Protein AF-A0A934AET4-F1 (afdb_monomer_lite)

pLDDT: mean 84.17, std 13.95, range [40.16, 97.12]

Sequence (140 aa):
MYLRSKDISQIKVSSSGIEASKNLSGPISWYTSRLAKHHKIAKHLSHTWTQTTKEVLSDVDIVIFMAPIHYDLAVKQFSFNGKHEVWNIPDLEDLGIMPSLNSLEEDLRRIKFSEDTFEKIKMNVDTLTRQFSTTVSEDS

Radius of gyration: 16.58 Å; chains: 1; bounding box: 36×32×59 Å

Secondary structure (DSSP, 8-state):
-TGGGG--TT------BTTGGGGTTPPPPHHHHHHHHHTT-GGGS-SS--B--HHHHHSSS-EEESSHHHHHHHHHHH---S-EEE--PPPSGGGT--SSS--HHHHHHHHHHHHHHHHHHHHHHHHHHHHHHHGGGS--

Foldseek 3Di:
DVLVVVVPPVDDDDDADQVCVVVFQDADDPLVVVVCVVVVNNVVDDNTHHHDALCNLVVDQEEEAAAPVRVVCCCVPNVDDHHYDYLHQDDPVNVVLDPDDDDPVSVVVVNVSSVVSVVSVVVVSVVVVVVVVVVVPPPD

Structure (mmCIF, N/CA/C/O backbone):
data_AF-A0A934AET4-F1
#
_entry.id   AF-A0A934AET4-F1
#
loop_
_atom_site.group_PDB
_atom_site.id
_atom_site.type_symbol
_atom_site.label_atom_id
_atom_site.label_alt_id
_atom_site.label_comp_id
_atom_site.label_asym_id
_atom_site.label_entity_id
_atom_site.label_seq_id
_atom_site.pdbx_PDB_ins_code
_atom_site.Cartn_x
_atom_site.Cartn_y
_atom_site.Cartn_z
_atom_site.occupancy
_atom_site.B_iso_or_equiv
_atom_site.auth_seq_id
_atom_site.auth_comp_id
_atom_site.auth_asym_id
_atom_site.auth_atom_id
_atom_site.pdbx_PDB_model_num
ATOM 1 N N . MET A 1 1 ? 0.713 -9.562 0.430 1.0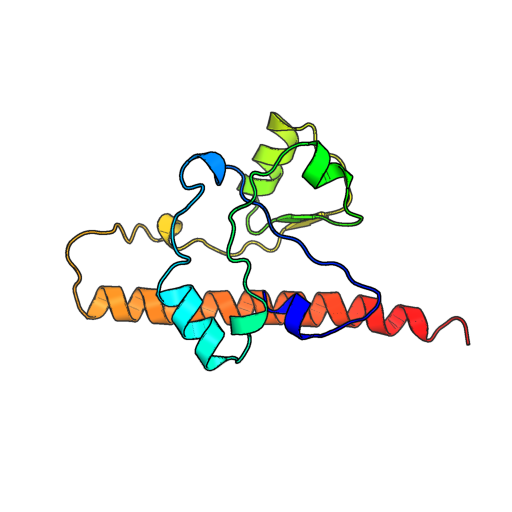0 81.19 1 MET A N 1
ATOM 2 C CA . MET A 1 1 ? 0.885 -8.357 1.264 1.00 81.19 1 MET A CA 1
ATOM 3 C C . MET A 1 1 ? 1.793 -8.701 2.434 1.00 81.19 1 MET A C 1
ATOM 5 O O . MET A 1 1 ? 1.493 -9.652 3.146 1.00 81.19 1 MET A O 1
ATOM 9 N N . TYR A 1 2 ? 2.924 -8.000 2.583 1.00 90.94 2 TYR A N 1
ATOM 10 C CA . TYR A 1 2 ? 3.977 -8.348 3.553 1.00 90.94 2 TYR A CA 1
ATOM 11 C C . TYR A 1 2 ? 3.493 -8.288 5.011 1.00 90.94 2 TYR A C 1
ATOM 13 O O . TYR A 1 2 ? 3.748 -9.223 5.761 1.00 90.94 2 TYR A O 1
ATOM 21 N N . LEU A 1 3 ? 2.694 -7.284 5.393 1.00 90.19 3 LEU A N 1
ATOM 22 C CA . LEU A 1 3 ? 2.140 -7.193 6.753 1.00 90.19 3 LEU A CA 1
ATOM 23 C C . LEU A 1 3 ? 1.316 -8.434 7.136 1.00 90.19 3 LEU A C 1
ATOM 25 O O . LEU A 1 3 ? 1.502 -8.993 8.208 1.00 90.19 3 LEU A O 1
ATOM 29 N N . ARG A 1 4 ? 0.488 -8.950 6.218 1.00 89.56 4 ARG A N 1
ATOM 30 C CA . ARG A 1 4 ? -0.279 -10.188 6.442 1.00 89.56 4 ARG A CA 1
ATOM 31 C C . ARG A 1 4 ? 0.623 -11.414 6.659 1.00 89.56 4 ARG A C 1
ATOM 33 O O . ARG A 1 4 ? 0.205 -12.360 7.308 1.00 89.56 4 ARG A O 1
ATOM 40 N N . SER A 1 5 ? 1.854 -11.406 6.140 1.00 90.12 5 SER A N 1
ATOM 41 C CA . SER A 1 5 ? 2.815 -12.497 6.364 1.00 90.12 5 SER A CA 1
ATOM 42 C C . SER A 1 5 ? 3.448 -12.497 7.759 1.00 90.12 5 SER A C 1
ATOM 44 O O . SER A 1 5 ? 4.081 -13.481 8.123 1.00 90.12 5 SER A O 1
ATOM 46 N N . LYS A 1 6 ? 3.266 -11.423 8.542 1.00 88.94 6 LYS A N 1
ATOM 47 C CA . LYS A 1 6 ? 3.721 -11.338 9.938 1.00 88.94 6 LYS A CA 1
ATOM 48 C C . LYS A 1 6 ? 2.820 -12.089 10.919 1.00 88.94 6 LYS A C 1
ATOM 50 O O . LYS A 1 6 ? 3.230 -12.269 12.055 1.00 88.94 6 LYS A O 1
ATOM 55 N N . ASP A 1 7 ? 1.631 -12.502 10.474 1.00 85.38 7 ASP A N 1
ATOM 56 C CA . ASP A 1 7 ? 0.686 -13.342 11.225 1.00 85.38 7 ASP A CA 1
ATOM 57 C C . ASP A 1 7 ? 0.376 -12.833 12.647 1.00 85.38 7 ASP A C 1
ATOM 59 O O . ASP A 1 7 ? 0.322 -13.582 13.619 1.00 85.38 7 ASP A O 1
ATOM 63 N N . ILE A 1 8 ? 0.197 -11.516 12.775 1.00 88.25 8 ILE A N 1
ATOM 64 C CA . ILE A 1 8 ? -0.147 -10.877 14.047 1.00 88.25 8 ILE A CA 1
ATOM 65 C C . ILE A 1 8 ? -1.654 -11.041 14.255 1.00 88.25 8 ILE A C 1
ATOM 67 O O . ILE A 1 8 ? -2.447 -10.400 13.568 1.00 88.25 8 ILE A O 1
ATOM 71 N N . SER A 1 9 ? -2.043 -11.899 15.199 1.00 82.94 9 SER A N 1
ATOM 72 C CA . SER A 1 9 ? -3.426 -12.371 15.396 1.00 82.94 9 SER A CA 1
ATOM 73 C C . SER A 1 9 ? -4.470 -11.265 15.587 1.00 82.94 9 SER A C 1
ATOM 75 O O . SER A 1 9 ? -5.628 -11.441 15.211 1.00 82.94 9 SER A O 1
ATOM 77 N N . GLN A 1 10 ? -4.070 -10.121 16.143 1.00 85.06 10 GLN A N 1
ATOM 78 C CA . GLN A 1 10 ? -4.957 -8.985 16.406 1.00 85.06 10 GLN A CA 1
ATOM 79 C C . GLN A 1 10 ? -5.065 -8.002 15.229 1.00 85.06 10 GLN A C 1
ATOM 81 O O . GLN A 1 10 ? -5.883 -7.089 15.273 1.00 85.06 10 GLN A O 1
ATOM 86 N N . ILE A 1 11 ? -4.273 -8.175 14.164 1.00 88.38 11 ILE A N 1
ATOM 87 C CA . ILE A 1 11 ? -4.236 -7.248 13.029 1.00 88.38 11 ILE A CA 1
ATOM 88 C C . ILE A 1 11 ? -4.919 -7.877 11.816 1.00 88.38 11 ILE A C 1
ATOM 90 O O . ILE A 1 11 ? -4.452 -8.858 11.234 1.00 88.38 11 ILE A O 1
ATOM 94 N N . LYS A 1 12 ? -6.004 -7.244 11.367 1.00 90.50 12 LYS A N 1
ATOM 95 C CA . LYS A 1 12 ? -6.617 -7.520 10.065 1.00 90.50 12 LYS A CA 1
ATOM 96 C C . LYS A 1 12 ? -6.075 -6.540 9.033 1.00 90.50 12 LYS A C 1
ATOM 98 O O . LYS A 1 12 ? -5.905 -5.361 9.311 1.00 90.50 12 LYS A O 1
ATOM 103 N N . VAL A 1 13 ? -5.800 -7.037 7.828 1.00 91.12 13 VAL A N 1
ATOM 104 C CA . VAL A 1 13 ? -5.209 -6.225 6.756 1.00 91.12 13 VAL A CA 1
ATOM 105 C C . VAL A 1 13 ? -5.978 -6.421 5.463 1.00 91.12 13 VAL A C 1
ATOM 107 O O . VAL A 1 13 ? -6.101 -7.551 4.974 1.00 91.12 13 VAL A O 1
ATOM 110 N N . SER A 1 14 ? -6.409 -5.318 4.869 1.00 91.44 14 SER A N 1
ATOM 111 C CA . SER A 1 14 ? -6.988 -5.236 3.530 1.00 91.44 14 SER A CA 1
ATOM 112 C C . SER A 1 14 ? -6.209 -4.220 2.683 1.00 91.44 14 SER A C 1
ATOM 114 O O . SER A 1 14 ? -5.360 -3.487 3.185 1.00 91.44 14 SER A O 1
ATOM 116 N N . SER A 1 15 ? -6.444 -4.225 1.374 1.00 90.50 15 SER A N 1
ATOM 117 C CA . SER A 1 15 ? -5.876 -3.249 0.440 1.00 90.50 15 SER A CA 1
ATOM 118 C C . SER A 1 15 ? -6.933 -2.881 -0.594 1.00 90.50 15 SER A C 1
ATOM 120 O O . SER A 1 15 ? -7.650 -3.767 -1.062 1.00 90.50 15 SER A O 1
ATOM 122 N N . SER A 1 16 ? -7.008 -1.608 -0.974 1.00 91.12 16 SER A N 1
ATOM 123 C CA . SER A 1 16 ? -7.888 -1.111 -2.036 1.00 91.12 16 SER A CA 1
ATOM 124 C C . SER A 1 16 ? -7.165 -0.067 -2.889 1.00 91.12 16 SER A C 1
ATOM 126 O O . SER A 1 16 ? -6.147 0.475 -2.457 1.00 91.12 16 SER A O 1
ATOM 128 N N . GLY A 1 17 ? -7.656 0.176 -4.105 1.00 88.50 17 GLY A N 1
ATOM 129 C CA . GLY A 1 17 ? -7.118 1.188 -5.016 1.00 88.50 17 GLY A CA 1
ATOM 130 C C . GLY A 1 17 ? -8.183 2.189 -5.459 1.00 88.50 17 GLY A C 1
ATOM 131 O O . GLY A 1 17 ? -9.314 1.800 -5.760 1.00 88.50 17 GLY A O 1
ATOM 132 N N . ILE A 1 18 ? -7.799 3.467 -5.550 1.00 83.19 18 ILE A N 1
ATOM 133 C CA . ILE A 1 18 ? -8.681 4.580 -5.950 1.00 83.19 18 ILE A CA 1
ATOM 134 C C . ILE A 1 18 ? -9.177 4.417 -7.394 1.00 83.19 18 ILE A C 1
ATOM 136 O O . ILE A 1 18 ? -10.295 4.816 -7.703 1.00 83.19 18 ILE A O 1
ATOM 140 N N . GLU A 1 19 ? -8.402 3.762 -8.259 1.00 79.00 19 GLU A N 1
ATOM 141 C CA . GLU A 1 19 ? -8.788 3.477 -9.647 1.00 79.00 19 GLU A CA 1
ATOM 142 C C . GLU A 1 19 ? -8.936 1.978 -9.947 1.00 79.00 19 GLU A C 1
ATOM 144 O O . GLU A 1 19 ? -8.911 1.559 -11.104 1.00 79.00 19 GLU A O 1
ATOM 149 N N . ALA A 1 20 ? -9.102 1.137 -8.922 1.00 75.44 20 ALA A N 1
ATOM 150 C CA . ALA A 1 20 ? -9.142 -0.312 -9.117 1.00 75.44 20 ALA A CA 1
ATOM 151 C C . ALA A 1 20 ? -10.312 -0.772 -10.010 1.00 75.44 20 ALA A C 1
ATOM 153 O O . ALA A 1 20 ? -10.206 -1.787 -10.696 1.00 75.44 20 ALA A O 1
ATOM 154 N N . SER A 1 21 ? -11.399 0.005 -10.054 1.00 66.94 21 SER A N 1
ATOM 155 C CA . SER A 1 21 ? -12.551 -0.194 -10.941 1.00 66.94 21 SER A CA 1
ATOM 156 C C . SER A 1 21 ? -12.202 -0.155 -12.436 1.00 66.94 21 SER A C 1
ATOM 158 O O . SER A 1 21 ? -12.894 -0.785 -13.234 1.00 66.94 21 SER A O 1
ATOM 160 N N . LYS A 1 22 ? -11.108 0.515 -12.829 1.00 60.59 22 LYS A N 1
ATOM 161 C CA . LYS A 1 22 ? -10.646 0.574 -14.227 1.00 60.59 22 LYS A CA 1
ATOM 162 C C . LYS A 1 22 ? -9.916 -0.698 -14.678 1.00 60.59 22 LYS A C 1
ATOM 164 O O . LYS A 1 22 ? -9.752 -0.897 -15.874 1.00 60.59 22 LYS A O 1
ATOM 169 N N . ASN A 1 23 ? -9.505 -1.561 -13.741 1.00 57.09 23 ASN A N 1
ATOM 170 C CA . ASN A 1 23 ? -8.735 -2.787 -13.986 1.00 57.09 23 ASN A CA 1
ATOM 171 C C . ASN A 1 23 ? -9.183 -3.936 -13.058 1.00 57.09 23 ASN A C 1
ATOM 173 O O . ASN A 1 23 ? -8.353 -4.665 -12.516 1.00 57.09 23 ASN A O 1
ATOM 177 N N . LEU A 1 24 ? -10.500 -4.126 -12.887 1.00 52.41 24 LEU A N 1
ATOM 178 C CA . LEU A 1 24 ? -11.118 -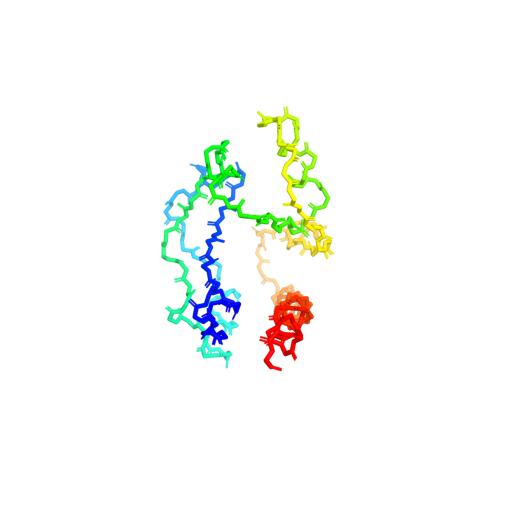5.048 -11.907 1.00 52.41 24 LEU A CA 1
ATOM 179 C C . LEU A 1 24 ? -10.675 -6.522 -11.991 1.00 52.41 24 LEU A C 1
ATOM 181 O O . LEU A 1 24 ? -11.049 -7.327 -11.139 1.00 52.41 24 LEU A O 1
ATOM 185 N N . SER A 1 25 ? -9.906 -6.906 -13.008 1.00 54.03 25 SER A N 1
ATOM 186 C CA . SER A 1 25 ? -9.502 -8.293 -13.265 1.00 54.03 25 SER A CA 1
ATOM 187 C C . SER A 1 25 ? -8.066 -8.434 -13.781 1.00 54.03 25 SER A C 1
ATOM 189 O O . SER A 1 25 ? -7.697 -9.500 -14.271 1.00 54.03 25 SER A O 1
ATOM 191 N N . GLY A 1 26 ? -7.253 -7.374 -13.713 1.00 59.81 26 GLY A N 1
ATOM 192 C CA . GLY A 1 26 ? -5.868 -7.433 -14.178 1.00 59.81 26 GLY A CA 1
ATOM 193 C C . GLY A 1 26 ? -5.009 -8.330 -13.276 1.00 59.81 26 GLY A C 1
ATOM 194 O O . GLY A 1 26 ? -5.133 -8.253 -12.048 1.00 59.81 26 GLY A O 1
ATOM 195 N N . PRO A 1 27 ? -4.116 -9.174 -13.827 1.00 68.25 27 PRO A N 1
ATOM 196 C CA . PRO A 1 27 ? -3.134 -9.859 -13.001 1.00 68.25 27 PRO A CA 1
ATOM 197 C C . PRO A 1 27 ? -2.269 -8.820 -12.279 1.00 68.25 27 PRO A C 1
ATOM 199 O O . PRO A 1 27 ? -1.972 -7.751 -12.814 1.00 68.25 27 PRO A O 1
ATOM 202 N N . ILE A 1 28 ? -1.842 -9.138 -11.057 1.00 76.94 28 ILE A N 1
ATOM 203 C CA . ILE A 1 28 ? -0.792 -8.360 -10.391 1.00 76.94 28 ILE A CA 1
ATOM 204 C C . ILE A 1 28 ? 0.433 -8.254 -11.310 1.00 76.94 28 ILE A C 1
ATOM 206 O O . ILE A 1 28 ? 0.718 -9.171 -12.087 1.00 76.94 28 ILE A O 1
ATOM 210 N N . SER A 1 29 ? 1.184 -7.157 -11.207 1.00 81.31 29 SER A N 1
ATOM 211 C CA . SER A 1 29 ? 2.358 -6.965 -12.061 1.00 81.31 29 SER A CA 1
ATOM 212 C C . SER A 1 29 ? 3.353 -8.132 -11.931 1.00 81.31 29 SER A C 1
ATOM 214 O O . SER A 1 29 ? 3.490 -8.757 -10.866 1.00 81.31 29 SER A O 1
ATOM 216 N N . TRP A 1 30 ? 4.090 -8.419 -13.008 1.00 84.56 30 TRP A N 1
ATOM 217 C CA . TRP A 1 30 ? 5.141 -9.441 -12.982 1.00 84.56 30 TRP A CA 1
ATOM 218 C C . TRP A 1 30 ? 6.192 -9.140 -11.904 1.00 84.56 30 TRP A C 1
ATOM 220 O O . TRP A 1 30 ? 6.607 -10.045 -11.179 1.00 84.56 30 TRP A O 1
ATOM 230 N N . TYR A 1 31 ? 6.564 -7.867 -11.729 1.00 86.56 31 TYR A N 1
ATOM 231 C CA . TYR A 1 31 ? 7.531 -7.447 -10.713 1.00 86.56 31 TYR A CA 1
ATOM 232 C C . TYR A 1 31 ? 7.024 -7.749 -9.292 1.00 86.56 31 TYR A C 1
ATOM 234 O O . TYR A 1 31 ? 7.760 -8.320 -8.485 1.00 86.56 31 TYR A O 1
ATOM 242 N N . THR A 1 32 ? 5.743 -7.483 -9.007 1.00 87.38 32 THR A N 1
ATOM 243 C CA . THR A 1 32 ? 5.103 -7.853 -7.733 1.00 87.38 32 THR A CA 1
ATOM 244 C C . THR A 1 32 ? 5.100 -9.369 -7.527 1.00 87.38 32 THR A C 1
ATOM 246 O O . THR A 1 32 ? 5.424 -9.844 -6.438 1.00 87.38 32 THR A O 1
ATOM 249 N N . SER A 1 33 ? 4.783 -10.144 -8.569 1.00 88.19 33 SER A N 1
ATOM 250 C CA . SER A 1 33 ? 4.789 -11.614 -8.515 1.00 88.19 33 SER A CA 1
ATOM 251 C C . SER A 1 33 ? 6.185 -12.177 -8.227 1.00 88.19 33 SER A C 1
ATOM 253 O O . SER A 1 33 ? 6.334 -13.062 -7.378 1.00 88.19 33 SER A O 1
ATOM 255 N N . ARG A 1 34 ? 7.218 -11.638 -8.894 1.00 91.81 34 ARG A N 1
ATOM 256 C CA . ARG A 1 34 ? 8.632 -11.999 -8.697 1.00 91.81 34 ARG A CA 1
ATOM 257 C C . ARG A 1 34 ? 9.038 -11.817 -7.238 1.00 91.81 34 ARG A C 1
ATOM 259 O O . ARG A 1 34 ? 9.516 -12.763 -6.612 1.00 91.81 34 ARG A O 1
ATOM 266 N N . LEU A 1 35 ? 8.789 -10.627 -6.691 1.00 91.69 35 LEU A N 1
ATOM 267 C CA . LEU A 1 35 ? 9.109 -10.288 -5.304 1.00 91.69 35 LEU A CA 1
ATOM 268 C C . LEU A 1 35 ? 8.340 -11.170 -4.321 1.00 91.69 35 LEU A C 1
ATOM 270 O O . LEU A 1 35 ? 8.918 -11.721 -3.386 1.00 91.69 35 LEU A O 1
ATOM 274 N N . ALA A 1 36 ? 7.046 -11.385 -4.556 1.00 91.12 36 ALA A N 1
ATOM 275 C CA . ALA A 1 36 ? 6.237 -12.199 -3.664 1.00 91.12 36 ALA A CA 1
ATOM 276 C C . ALA A 1 36 ? 6.704 -13.659 -3.598 1.00 91.12 36 ALA A C 1
ATOM 278 O O . ALA A 1 36 ? 6.665 -14.268 -2.526 1.00 91.12 36 ALA A O 1
ATOM 279 N N . LYS A 1 37 ? 7.177 -14.214 -4.721 1.00 91.94 37 LYS A N 1
ATOM 280 C CA . LYS A 1 37 ? 7.804 -15.539 -4.757 1.00 91.94 37 LYS A CA 1
ATOM 281 C C . LYS A 1 37 ? 9.149 -15.536 -4.028 1.00 91.94 37 LYS A C 1
ATOM 283 O O . LYS A 1 37 ? 9.367 -16.408 -3.190 1.00 91.94 37 LYS A O 1
ATOM 288 N N . HIS A 1 38 ? 10.011 -14.555 -4.304 1.00 93.00 38 HIS A N 1
ATOM 289 C CA . HIS A 1 38 ? 11.337 -14.438 -3.689 1.00 93.00 38 HIS A CA 1
ATOM 290 C C . HIS A 1 38 ? 11.258 -14.347 -2.156 1.00 93.00 38 HIS A C 1
ATOM 292 O O . HIS A 1 38 ? 11.942 -15.085 -1.450 1.00 93.00 38 HIS A O 1
ATOM 298 N N . HIS A 1 39 ? 10.337 -13.533 -1.636 1.00 91.81 39 HIS A N 1
ATOM 299 C CA . HIS A 1 39 ? 10.138 -13.341 -0.198 1.00 91.81 39 HIS A CA 1
ATOM 300 C C . HIS A 1 39 ? 9.143 -14.329 0.435 1.00 91.81 39 HIS A C 1
ATOM 302 O O . HIS A 1 39 ? 8.770 -14.160 1.592 1.00 91.81 39 HIS A O 1
ATOM 308 N N . LYS A 1 40 ? 8.700 -15.366 -0.294 1.00 92.75 40 LYS A N 1
ATOM 309 C CA . LYS A 1 40 ? 7.757 -16.401 0.186 1.00 92.75 40 LYS A CA 1
ATOM 310 C C . LYS A 1 40 ? 6.415 -15.852 0.710 1.00 92.75 40 LYS A C 1
ATOM 312 O O . LYS A 1 40 ? 5.755 -16.491 1.526 1.00 92.75 40 LYS A O 1
ATOM 317 N N . ILE A 1 41 ? 5.968 -14.702 0.201 1.00 92.75 41 ILE A N 1
ATOM 318 C CA . ILE A 1 41 ? 4.705 -14.049 0.594 1.00 92.75 41 ILE A CA 1
ATOM 319 C C . ILE A 1 41 ? 3.578 -14.201 -0.437 1.00 92.75 41 ILE A C 1
ATOM 321 O O . ILE A 1 41 ? 2.517 -13.596 -0.274 1.00 92.75 41 ILE A O 1
ATOM 325 N N . ALA A 1 42 ? 3.780 -15.006 -1.484 1.00 89.75 42 ALA A N 1
ATOM 326 C CA . ALA A 1 42 ? 2.812 -15.201 -2.566 1.00 89.75 42 ALA A CA 1
ATOM 327 C C . ALA A 1 42 ? 1.412 -15.604 -2.067 1.00 89.75 42 ALA A C 1
ATOM 329 O O . ALA A 1 42 ? 0.421 -15.021 -2.495 1.00 89.75 42 ALA A O 1
ATOM 330 N N . LYS A 1 43 ? 1.329 -16.502 -1.073 1.00 89.50 43 LYS A N 1
ATOM 331 C CA . LYS A 1 43 ? 0.057 -16.940 -0.463 1.00 89.50 43 LYS A CA 1
ATOM 332 C C . LYS A 1 43 ? -0.739 -15.818 0.225 1.00 89.50 43 LYS A C 1
ATOM 334 O O . LYS A 1 43 ? -1.913 -15.989 0.520 1.00 89.50 43 LYS A O 1
ATOM 339 N N . HIS A 1 44 ? -0.098 -14.683 0.510 1.00 87.81 44 HIS A N 1
ATOM 340 C CA . HIS A 1 44 ? -0.708 -13.534 1.180 1.00 87.81 44 HIS A CA 1
ATOM 341 C C . HIS A 1 44 ? -1.094 -12.412 0.210 1.00 87.81 44 HIS A C 1
ATOM 343 O O . HIS A 1 44 ? -1.429 -11.310 0.656 1.00 87.81 44 HIS A O 1
ATOM 349 N N . LEU A 1 45 ? -0.950 -12.612 -1.100 1.00 84.19 45 LEU A N 1
ATOM 350 C CA . LEU A 1 45 ? -1.415 -11.657 -2.101 1.00 84.19 45 LEU A CA 1
ATOM 351 C C . LEU A 1 45 ? -2.935 -11.750 -2.264 1.00 84.19 45 LEU A C 1
ATOM 353 O O . LEU A 1 45 ? -3.521 -12.818 -2.102 1.00 84.19 45 LEU A O 1
ATOM 357 N N . SER A 1 46 ? -3.568 -10.612 -2.553 1.00 79.88 46 SER A N 1
ATOM 358 C CA . SER A 1 46 ? -4.967 -10.608 -2.977 1.00 79.88 46 SER A CA 1
ATOM 359 C C . SER A 1 46 ? -5.033 -11.018 -4.443 1.00 79.88 46 SER A C 1
ATOM 361 O O . SER A 1 46 ? -4.240 -10.532 -5.247 1.00 79.88 46 SER A O 1
ATOM 363 N N . HIS A 1 47 ? -5.975 -11.893 -4.781 1.00 70.44 47 HIS A N 1
ATOM 364 C CA . HIS A 1 47 ? -6.252 -12.276 -6.170 1.00 70.44 47 HIS A CA 1
ATOM 365 C C . HIS A 1 47 ? -7.274 -11.346 -6.831 1.00 70.44 47 HIS A C 1
ATOM 367 O O . HIS A 1 47 ? -7.436 -11.373 -8.045 1.00 70.44 47 HIS A O 1
ATOM 373 N N . THR A 1 48 ? -7.959 -10.528 -6.034 1.00 75.00 48 THR A N 1
ATOM 374 C CA . THR A 1 48 ? -8.990 -9.601 -6.489 1.00 75.00 48 THR A CA 1
ATOM 375 C C . THR A 1 48 ? -8.591 -8.175 -6.160 1.00 75.00 48 THR A C 1
ATOM 377 O O . THR A 1 48 ? -8.004 -7.897 -5.107 1.00 75.00 48 THR A O 1
ATOM 380 N N . TRP A 1 49 ? -8.930 -7.276 -7.073 1.00 81.44 49 TRP A N 1
ATOM 381 C CA . TRP A 1 49 ? -8.779 -5.844 -6.889 1.00 81.44 49 TRP A CA 1
ATOM 382 C C . TRP A 1 49 ? -10.016 -5.311 -6.166 1.00 81.44 49 TRP A C 1
ATOM 384 O O . TRP A 1 49 ? -11.141 -5.659 -6.518 1.00 81.44 49 TRP A O 1
ATOM 394 N N . THR A 1 50 ? -9.807 -4.466 -5.160 1.00 87.38 50 THR A N 1
ATOM 395 C CA . THR A 1 50 ? -10.890 -3.828 -4.403 1.00 87.38 50 THR A CA 1
ATOM 396 C C . THR A 1 50 ? -10.862 -2.335 -4.684 1.00 87.38 50 THR A C 1
ATOM 398 O O . THR A 1 50 ? -9.841 -1.684 -4.465 1.00 87.38 50 THR A O 1
ATOM 401 N N . GLN A 1 51 ? -11.975 -1.787 -5.166 1.00 91.75 51 GLN A N 1
ATOM 402 C CA . GLN A 1 51 ? -12.147 -0.346 -5.337 1.00 91.75 51 GLN A CA 1
ATOM 403 C C . GLN A 1 51 ? -12.242 0.335 -3.974 1.00 91.75 51 GLN A C 1
ATOM 405 O O . GLN A 1 51 ? -12.987 -0.110 -3.104 1.00 91.75 51 GLN A O 1
ATOM 410 N N . THR A 1 52 ? -11.491 1.419 -3.789 1.00 92.94 52 THR A N 1
ATOM 411 C CA . THR A 1 52 ? -11.646 2.271 -2.610 1.00 92.94 52 THR A CA 1
ATOM 412 C C . THR A 1 52 ? -13.011 2.952 -2.664 1.00 92.94 52 THR A C 1
ATOM 414 O O . THR A 1 52 ? -13.338 3.612 -3.654 1.00 92.94 52 THR A O 1
ATOM 417 N N . THR A 1 53 ? -13.792 2.792 -1.598 1.00 93.31 53 THR A N 1
ATOM 418 C CA . THR A 1 53 ? -15.051 3.505 -1.357 1.00 93.31 53 THR A CA 1
ATOM 419 C C . THR A 1 53 ? -15.016 4.146 0.026 1.00 93.31 53 THR A C 1
ATOM 421 O O . THR A 1 53 ? -14.123 3.861 0.830 1.00 93.31 53 THR A O 1
ATOM 424 N N . LYS A 1 54 ? -15.997 5.000 0.329 1.00 94.00 54 LYS A N 1
ATOM 425 C CA 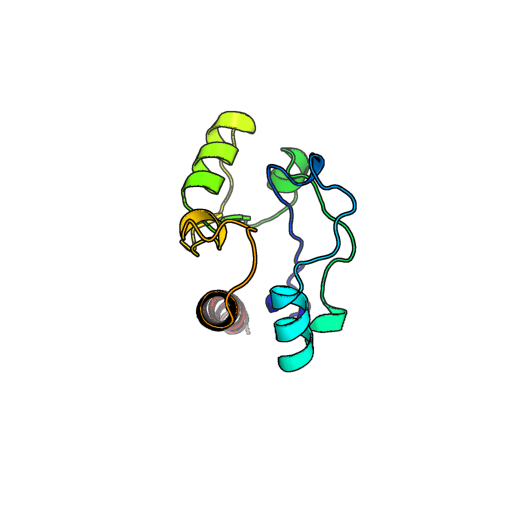. LYS A 1 54 ? -16.115 5.613 1.655 1.00 94.00 54 LYS A CA 1
ATOM 426 C C . LYS A 1 54 ? -16.280 4.554 2.749 1.00 94.00 54 LYS A C 1
ATOM 428 O O . LYS A 1 54 ? -15.660 4.670 3.799 1.00 94.00 54 LYS A O 1
ATOM 433 N N . GLU A 1 55 ? -17.053 3.511 2.469 1.00 94.19 55 GLU A N 1
ATOM 434 C CA . GLU A 1 55 ? -17.333 2.403 3.383 1.00 94.19 55 GLU A CA 1
ATOM 435 C C . GLU A 1 55 ? -16.047 1.645 3.725 1.00 94.19 55 GLU A C 1
ATOM 437 O O . GLU A 1 55 ? -15.765 1.423 4.898 1.00 94.19 55 GLU A O 1
ATOM 442 N N . VAL A 1 56 ? -15.219 1.341 2.715 1.00 93.31 56 VAL A N 1
ATOM 443 C CA . VAL A 1 56 ? -13.909 0.693 2.910 1.00 93.31 56 VAL A CA 1
ATOM 444 C C . VAL A 1 56 ? -12.997 1.531 3.807 1.00 93.31 56 VAL A C 1
ATOM 446 O O . VAL A 1 56 ? -12.286 0.981 4.642 1.00 93.31 56 VAL A O 1
ATOM 449 N N . LEU A 1 57 ? -13.005 2.856 3.635 1.00 94.88 57 LEU A N 1
ATOM 450 C CA . LEU A 1 57 ? -12.188 3.762 4.444 1.00 94.88 57 LEU A CA 1
ATOM 451 C C . LEU A 1 57 ? -12.701 3.900 5.883 1.00 94.88 57 LEU A C 1
ATOM 453 O O . LEU A 1 57 ? -11.900 4.150 6.778 1.00 94.88 57 LEU A O 1
ATOM 457 N N . SER A 1 58 ? -14.009 3.762 6.109 1.00 93.69 58 SER A N 1
ATOM 458 C CA . SER A 1 58 ? -14.612 3.855 7.445 1.00 93.69 58 SER A CA 1
ATOM 459 C C . SER A 1 58 ? -14.592 2.550 8.245 1.00 93.69 58 SER A C 1
ATOM 461 O O . SER A 1 58 ? -14.788 2.596 9.453 1.00 93.69 58 SER A O 1
ATOM 463 N N . ASP A 1 59 ? -14.370 1.403 7.597 1.00 94.62 59 ASP A N 1
ATOM 464 C CA . ASP A 1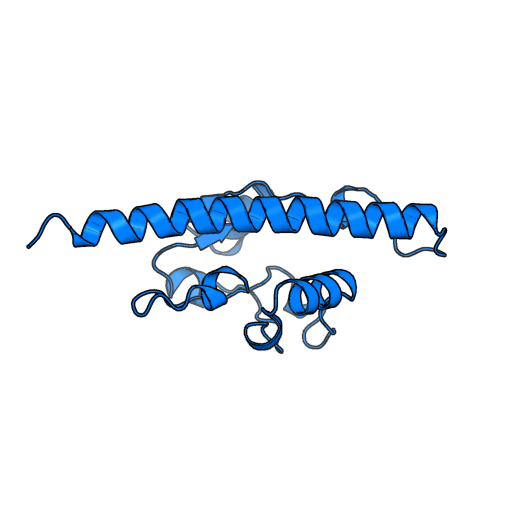 59 ? -14.399 0.065 8.219 1.00 94.62 59 ASP A CA 1
ATOM 465 C C . ASP A 1 59 ? -13.061 -0.341 8.874 1.00 94.62 59 ASP A C 1
ATOM 467 O O . ASP A 1 59 ? -12.872 -1.483 9.289 1.00 94.62 59 ASP A O 1
ATOM 471 N N . VAL A 1 60 ? -12.090 0.575 8.937 1.00 95.38 60 VAL A N 1
ATOM 472 C CA . VAL A 1 60 ? -10.735 0.297 9.431 1.00 95.38 60 VAL A CA 1
ATOM 473 C C . VAL A 1 60 ? -10.294 1.306 10.487 1.00 95.38 60 VAL A C 1
ATOM 475 O O . VAL A 1 60 ? -10.638 2.484 10.424 1.00 95.38 60 VAL A O 1
ATOM 478 N N . ASP A 1 61 ? -9.463 0.856 11.430 1.00 94.81 61 ASP A N 1
ATOM 479 C CA . ASP A 1 61 ? -8.936 1.706 12.509 1.00 94.81 61 ASP A CA 1
ATOM 480 C C . ASP A 1 61 ? -7.839 2.674 12.039 1.00 94.81 61 ASP A C 1
ATOM 482 O O . ASP A 1 61 ? -7.595 3.712 12.657 1.00 94.81 61 ASP A O 1
ATOM 486 N N . ILE A 1 62 ? -7.129 2.315 10.965 1.00 94.94 62 ILE A N 1
ATOM 487 C CA . ILE A 1 62 ? -6.054 3.112 10.376 1.00 94.94 62 ILE A CA 1
ATOM 488 C C . ILE A 1 62 ? -5.970 2.872 8.868 1.00 94.94 62 ILE A C 1
ATOM 490 O O . ILE A 1 62 ? -6.008 1.733 8.401 1.00 94.94 62 ILE A O 1
ATOM 494 N N . VAL A 1 63 ? -5.809 3.952 8.102 1.00 96.75 63 VAL A N 1
ATOM 495 C CA . VAL A 1 63 ? -5.568 3.898 6.653 1.00 96.75 63 VAL A CA 1
ATOM 496 C C . VAL A 1 63 ? -4.111 4.238 6.351 1.00 96.75 63 VAL A C 1
ATOM 498 O O . VAL A 1 63 ? -3.595 5.257 6.797 1.00 96.75 63 VAL A O 1
ATOM 501 N N . ILE A 1 64 ? -3.439 3.408 5.556 1.00 96.75 64 ILE A N 1
ATOM 502 C CA . ILE A 1 64 ? -2.072 3.677 5.096 1.00 96.75 64 ILE A CA 1
ATOM 503 C C . ILE A 1 64 ? -2.112 4.117 3.633 1.00 96.75 64 ILE A C 1
ATOM 505 O O . ILE A 1 64 ? -2.426 3.321 2.746 1.00 96.75 64 ILE A O 1
ATOM 509 N N . PHE A 1 65 ? -1.762 5.373 3.370 1.00 96.25 65 PHE A N 1
ATOM 510 C CA . PHE A 1 65 ? -1.654 5.917 2.021 1.00 96.25 65 PHE A CA 1
ATOM 511 C C . PHE A 1 65 ? -0.227 5.767 1.498 1.00 96.25 65 PHE A C 1
ATOM 513 O O . PHE A 1 65 ? 0.739 6.206 2.126 1.00 96.25 65 PHE A O 1
ATOM 520 N N . MET A 1 66 ? -0.088 5.176 0.309 1.00 94.75 66 MET A N 1
ATOM 521 C CA . MET A 1 66 ? 1.233 4.985 -0.296 1.00 94.75 66 MET A CA 1
ATOM 522 C C . MET A 1 66 ? 1.879 6.316 -0.685 1.00 94.75 66 MET A C 1
ATOM 524 O O . MET A 1 66 ? 3.073 6.462 -0.487 1.00 94.75 66 MET A O 1
ATOM 528 N N . ALA A 1 67 ? 1.116 7.313 -1.134 1.00 93.31 67 ALA A N 1
ATOM 529 C CA . ALA A 1 67 ? 1.630 8.615 -1.558 1.00 93.31 67 ALA A CA 1
ATOM 530 C C . ALA A 1 67 ? 0.702 9.752 -1.087 1.00 93.31 67 ALA A C 1
ATOM 532 O O . ALA A 1 67 ? -0.490 9.495 -0.886 1.00 93.31 67 ALA A O 1
ATOM 533 N N . PRO A 1 68 ? 1.204 10.996 -0.937 1.00 94.44 68 PRO A N 1
ATOM 534 C CA . PRO A 1 68 ? 0.392 12.140 -0.502 1.00 94.44 68 PRO A CA 1
ATOM 535 C C . PRO A 1 68 ? -0.842 12.374 -1.377 1.00 94.44 68 PRO A C 1
ATOM 537 O O . PRO A 1 68 ? -1.938 12.571 -0.860 1.00 94.44 68 PRO A O 1
ATOM 540 N N . ILE A 1 69 ? -0.695 12.216 -2.696 1.00 92.62 69 ILE A N 1
ATOM 541 C CA . ILE A 1 69 ? -1.796 12.381 -3.650 1.00 92.62 69 ILE A CA 1
ATOM 542 C C . ILE A 1 69 ? -2.976 11.438 -3.365 1.00 92.62 69 ILE A C 1
ATOM 544 O O . ILE A 1 69 ? -4.129 11.809 -3.566 1.00 92.62 69 ILE A O 1
ATOM 548 N N . HIS A 1 70 ? -2.723 10.232 -2.844 1.00 93.62 70 HIS A N 1
ATOM 549 C CA . HIS A 1 70 ? -3.787 9.286 -2.497 1.00 93.62 70 HIS A CA 1
ATOM 550 C C . HIS A 1 70 ? -4.598 9.753 -1.284 1.00 93.62 70 HIS A C 1
ATOM 552 O O . HIS A 1 70 ? -5.815 9.566 -1.256 1.00 93.62 70 HIS A O 1
ATOM 558 N N . TYR A 1 71 ? -3.941 10.382 -0.307 1.00 95.56 71 TYR A N 1
ATOM 559 C CA . TYR A 1 71 ? -4.620 10.995 0.831 1.00 95.56 71 TYR A CA 1
ATOM 560 C C . TYR A 1 71 ? -5.464 12.191 0.380 1.00 95.56 71 TYR A C 1
ATOM 562 O O . TYR A 1 71 ? -6.655 12.247 0.685 1.00 95.56 71 TYR A O 1
ATOM 570 N N . ASP A 1 72 ? -4.889 13.088 -0.425 1.00 95.00 72 ASP A N 1
ATOM 571 C CA . ASP A 1 72 ? -5.592 14.270 -0.936 1.00 95.00 72 ASP A CA 1
ATOM 572 C C . ASP A 1 72 ? -6.852 13.885 -1.724 1.00 95.00 72 ASP A C 1
ATOM 574 O O . ASP A 1 72 ? -7.922 14.477 -1.551 1.00 95.00 72 ASP A O 1
ATOM 578 N N . LEU A 1 73 ? -6.755 12.845 -2.560 1.00 93.69 73 LEU A N 1
ATOM 579 C CA . LEU A 1 73 ? -7.898 12.288 -3.280 1.00 93.69 73 LEU A CA 1
ATOM 580 C C . LEU A 1 73 ? -8.950 11.713 -2.327 1.00 93.69 73 LEU A C 1
ATOM 582 O O . LEU A 1 73 ? -10.137 11.970 -2.527 1.00 93.69 73 LEU A O 1
ATOM 586 N N . ALA A 1 74 ? -8.547 10.988 -1.282 1.00 94.69 74 ALA A N 1
ATOM 587 C CA . ALA A 1 74 ? -9.484 10.423 -0.314 1.00 94.69 74 ALA A CA 1
ATOM 588 C C . ALA A 1 74 ? -10.235 11.504 0.482 1.00 94.69 74 ALA A C 1
ATOM 590 O O . ALA A 1 74 ? -11.450 11.402 0.674 1.00 94.69 74 ALA A O 1
ATOM 591 N N . VAL A 1 75 ? -9.546 12.574 0.888 1.00 95.81 75 VAL A N 1
ATOM 592 C CA . VAL A 1 75 ? -10.165 13.739 1.539 1.00 95.81 75 VAL A CA 1
ATOM 593 C C . VAL A 1 75 ? -11.141 14.423 0.584 1.00 95.81 75 VAL A C 1
ATOM 595 O O . VAL A 1 75 ? -12.292 14.669 0.941 1.00 95.81 75 VAL A O 1
ATOM 598 N N . LYS A 1 76 ? -10.715 14.691 -0.655 1.00 95.31 76 LYS A N 1
ATOM 599 C CA . LYS A 1 76 ? -11.521 15.426 -1.636 1.00 95.31 76 LYS A CA 1
ATOM 600 C C . LYS A 1 76 ? -12.750 14.649 -2.110 1.00 95.31 76 LYS A C 1
ATOM 602 O O . LYS A 1 76 ? -13.810 15.245 -2.270 1.00 95.31 76 LYS A O 1
ATOM 607 N N . GLN A 1 77 ? -12.609 13.352 -2.380 1.00 93.88 77 GLN A N 1
ATOM 608 C CA . GLN A 1 77 ? -13.663 12.541 -3.000 1.00 93.88 77 GLN A CA 1
ATOM 609 C C . GLN A 1 77 ? -14.566 11.846 -1.980 1.00 93.88 77 GLN A C 1
ATOM 611 O O . GLN A 1 77 ? -15.763 11.716 -2.221 1.00 93.88 77 GLN A O 1
ATOM 616 N N . PHE A 1 78 ? -14.015 11.408 -0.845 1.00 94.50 78 PHE A N 1
ATOM 617 C CA . PHE A 1 78 ? -14.749 10.614 0.147 1.00 94.50 78 PHE A CA 1
ATOM 618 C C . PHE A 1 78 ? -14.950 11.340 1.480 1.00 94.50 78 PHE A C 1
ATOM 620 O O . PHE A 1 78 ? -15.556 10.774 2.393 1.00 94.50 78 PHE A O 1
ATOM 627 N N . SER A 1 79 ? -14.469 12.586 1.597 1.00 95.38 79 SER A N 1
ATOM 628 C CA . SER A 1 79 ? -14.488 13.362 2.846 1.00 95.38 79 SER A CA 1
ATOM 629 C C . SER A 1 79 ? -13.820 12.610 4.001 1.00 95.38 79 SER A C 1
ATOM 631 O O . SER A 1 79 ? -14.303 12.638 5.132 1.00 95.38 79 SER A O 1
ATOM 633 N N . PHE A 1 80 ? -12.737 11.888 3.700 1.00 96.19 80 PHE A N 1
ATOM 634 C CA . PHE A 1 80 ? -12.010 11.098 4.687 1.00 96.19 80 PHE A CA 1
ATOM 635 C C . PHE A 1 80 ? -11.410 11.983 5.790 1.00 96.19 80 PHE A C 1
ATOM 637 O O . PHE A 1 80 ? -10.782 13.000 5.504 1.00 96.19 80 PHE A O 1
ATOM 644 N N . ASN A 1 81 ? -11.585 11.574 7.048 1.00 95.75 81 ASN A N 1
ATOM 645 C CA . ASN A 1 81 ? -11.055 12.256 8.235 1.00 95.75 81 ASN A CA 1
ATOM 646 C C . ASN A 1 81 ? -10.564 11.278 9.325 1.00 95.75 81 ASN A C 1
ATOM 648 O O . ASN A 1 81 ? -10.399 11.669 10.479 1.00 95.75 81 ASN A O 1
ATOM 652 N N . GLY A 1 82 ? -10.355 10.007 8.967 1.00 95.88 82 GLY A N 1
ATOM 653 C CA . GLY A 1 82 ? -9.920 8.962 9.892 1.00 95.88 82 GLY A CA 1
ATOM 654 C C . GLY A 1 82 ? -8.421 9.002 10.205 1.00 95.88 82 GLY A C 1
ATOM 655 O O . GLY A 1 82 ? -7.639 9.744 9.597 1.00 95.88 82 GLY A O 1
ATOM 656 N N . LYS A 1 83 ? -8.002 8.152 11.151 1.00 96.81 83 LYS A N 1
ATOM 657 C CA . LYS A 1 83 ? -6.585 7.959 11.486 1.00 96.81 83 LYS A CA 1
ATOM 658 C C . LYS A 1 83 ? -5.840 7.389 10.279 1.00 96.81 83 LYS A C 1
ATOM 660 O O . LYS A 1 83 ? -6.310 6.448 9.638 1.00 96.81 83 LYS A O 1
ATOM 665 N N . HIS A 1 84 ? -4.674 7.948 9.973 1.00 97.12 84 HIS A N 1
ATOM 666 C CA . HIS A 1 84 ? -3.911 7.535 8.804 1.00 97.12 84 HIS A CA 1
ATOM 667 C C . HIS A 1 84 ? -2.406 7.772 8.938 1.00 97.12 84 HIS A C 1
ATOM 669 O O . HIS A 1 84 ? -1.961 8.552 9.776 1.00 97.12 84 HIS A O 1
ATOM 675 N N . GLU A 1 85 ? -1.645 7.129 8.054 1.00 96.75 85 GLU A N 1
ATOM 676 C CA . GLU A 1 85 ? -0.246 7.450 7.763 1.00 96.75 85 GLU A CA 1
ATOM 677 C C . GLU A 1 85 ? -0.050 7.625 6.255 1.00 96.75 85 GLU A C 1
ATOM 679 O O . GLU A 1 85 ? -0.738 6.996 5.449 1.00 96.75 85 GLU A O 1
ATOM 684 N N . VAL A 1 86 ? 0.923 8.452 5.872 1.00 96.69 86 VAL A N 1
ATOM 685 C CA . VAL A 1 86 ? 1.361 8.608 4.480 1.00 96.69 86 VAL A CA 1
ATOM 686 C C . VAL A 1 86 ? 2.818 8.176 4.383 1.00 96.69 86 VAL A C 1
ATOM 688 O O . VAL A 1 86 ? 3.696 8.789 4.984 1.00 96.69 86 VAL A O 1
ATOM 691 N N . TRP A 1 87 ? 3.090 7.115 3.628 1.00 95.44 87 TRP A N 1
ATOM 692 C CA . TRP A 1 87 ? 4.422 6.494 3.574 1.00 95.44 87 TRP A CA 1
ATOM 693 C C . TRP A 1 87 ? 5.337 7.034 2.471 1.00 95.44 87 TRP A C 1
ATOM 695 O O . TRP A 1 87 ? 6.532 6.725 2.460 1.00 95.44 87 TRP A O 1
ATOM 705 N N . ASN A 1 88 ? 4.793 7.852 1.566 1.00 93.50 88 ASN A N 1
ATOM 706 C CA . ASN A 1 88 ? 5.512 8.486 0.459 1.00 93.50 88 ASN A CA 1
ATOM 707 C C . ASN A 1 88 ? 6.393 7.492 -0.331 1.00 93.50 88 ASN A C 1
ATOM 709 O O . ASN A 1 88 ? 7.615 7.636 -0.450 1.00 93.50 88 ASN A O 1
ATOM 713 N N . ILE A 1 89 ? 5.766 6.413 -0.783 1.00 91.38 89 ILE A N 1
ATOM 714 C CA . ILE A 1 89 ? 6.306 5.363 -1.634 1.00 91.38 89 ILE A CA 1
ATOM 715 C C . ILE A 1 89 ? 6.084 5.782 -3.095 1.00 91.38 89 ILE A C 1
ATOM 717 O O . ILE A 1 89 ? 4.933 6.004 -3.469 1.00 91.38 89 ILE A O 1
ATOM 721 N N . PRO A 1 90 ? 7.151 5.905 -3.902 1.00 85.25 90 PRO A N 1
ATOM 722 C CA . PRO A 1 90 ? 7.031 6.284 -5.308 1.00 85.25 90 PRO A CA 1
ATOM 723 C C . PRO A 1 90 ? 6.404 5.157 -6.142 1.00 85.25 90 PRO A C 1
ATOM 725 O O . PRO A 1 90 ? 6.651 3.976 -5.872 1.00 85.25 90 PRO A O 1
ATOM 728 N N . ASP A 1 91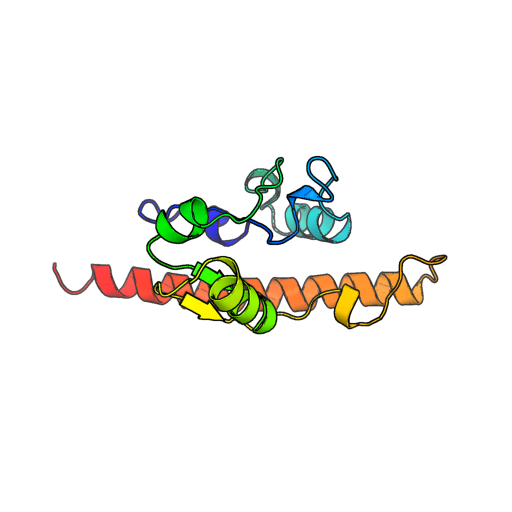 ? 5.632 5.519 -7.167 1.00 83.06 91 ASP A N 1
ATOM 729 C CA . ASP A 1 91 ? 5.068 4.574 -8.133 1.00 83.06 91 ASP A CA 1
ATOM 730 C C . ASP A 1 91 ? 6.011 4.375 -9.337 1.00 83.06 91 ASP A C 1
ATOM 732 O O . ASP A 1 91 ? 6.868 5.205 -9.642 1.00 83.06 91 ASP A O 1
ATOM 736 N N . LEU A 1 92 ? 5.872 3.251 -10.040 1.00 73.50 92 LEU A N 1
ATOM 737 C CA . LEU A 1 92 ? 6.583 2.990 -11.293 1.00 73.50 92 LEU A CA 1
ATOM 738 C C . LEU A 1 92 ? 6.179 3.985 -12.390 1.00 73.50 92 LEU A C 1
ATOM 740 O O . LEU A 1 92 ? 7.015 4.339 -13.224 1.00 73.50 92 LEU A O 1
ATOM 744 N N . GLU A 1 93 ? 4.921 4.433 -12.389 1.00 69.75 93 GLU A N 1
ATOM 745 C CA . GLU A 1 93 ? 4.419 5.430 -13.344 1.00 69.75 93 GLU A CA 1
ATOM 746 C C . GLU A 1 93 ? 5.080 6.804 -13.144 1.00 69.75 93 GLU A C 1
ATOM 748 O O . GLU A 1 93 ? 5.381 7.484 -14.128 1.00 69.75 93 GLU A O 1
ATOM 753 N N . ASP A 1 94 ? 5.424 7.161 -11.900 1.00 64.94 94 ASP A N 1
ATOM 754 C CA . ASP A 1 94 ? 6.101 8.423 -11.557 1.00 64.94 94 ASP A CA 1
ATOM 755 C C . ASP A 1 94 ? 7.498 8.538 -12.187 1.00 64.94 94 ASP A C 1
ATOM 757 O O . ASP A 1 94 ? 8.031 9.635 -12.357 1.00 64.94 94 ASP A O 1
ATOM 761 N N . LEU A 1 95 ? 8.109 7.409 -12.555 1.00 63.25 95 LEU A N 1
ATOM 762 C CA . LEU A 1 95 ? 9.424 7.378 -13.190 1.00 63.25 95 LEU A CA 1
ATOM 763 C C . LEU A 1 95 ? 9.380 7.603 -14.707 1.00 63.25 95 LEU A C 1
ATOM 765 O O . LEU A 1 95 ? 10.423 7.540 -15.361 1.00 63.25 95 LEU A O 1
ATOM 769 N N . GLY A 1 96 ? 8.197 7.820 -15.291 1.00 59.25 96 GLY A N 1
ATOM 770 C CA . GLY A 1 96 ? 8.038 7.999 -16.736 1.00 59.25 96 GLY A CA 1
ATOM 771 C C . GLY A 1 96 ? 8.402 6.753 -17.550 1.00 59.25 96 GLY A C 1
ATOM 772 O O . GLY A 1 96 ? 8.578 6.841 -18.765 1.00 59.25 96 GLY A O 1
ATOM 773 N N . ILE A 1 97 ? 8.517 5.585 -16.904 1.00 58.09 97 ILE A N 1
ATOM 774 C CA . ILE A 1 97 ? 8.881 4.326 -17.561 1.00 58.09 97 ILE A CA 1
ATOM 775 C C . ILE A 1 97 ? 7.633 3.735 -18.224 1.00 58.09 97 ILE A C 1
ATOM 777 O O . ILE A 1 97 ? 7.080 2.728 -17.773 1.00 58.09 97 ILE A O 1
ATOM 781 N N . MET A 1 98 ? 7.176 4.368 -19.305 1.00 55.88 98 MET A N 1
ATOM 782 C CA . MET A 1 98 ? 6.016 3.907 -20.063 1.00 55.88 98 MET A CA 1
ATOM 783 C C . MET A 1 98 ? 6.208 2.476 -20.587 1.00 55.88 98 MET A C 1
ATOM 785 O O . MET A 1 98 ? 7.329 2.070 -20.910 1.00 55.88 98 MET A O 1
ATOM 789 N N . PRO A 1 99 ? 5.130 1.684 -20.696 1.00 53.38 99 PRO A N 1
ATOM 790 C CA . PRO A 1 99 ? 5.169 0.372 -21.323 1.00 53.38 99 PRO A CA 1
ATOM 791 C C . PRO A 1 99 ? 5.313 0.540 -22.844 1.00 53.38 99 PRO A C 1
ATOM 793 O O . PRO A 1 99 ? 4.357 0.394 -23.597 1.00 53.38 99 PRO A O 1
ATOM 796 N N . SER A 1 100 ? 6.511 0.882 -23.310 1.00 55.59 100 SER A N 1
ATOM 797 C CA . SER A 1 100 ? 6.893 0.785 -24.718 1.00 55.59 100 SER A CA 1
ATOM 798 C C . SER A 1 100 ? 8.186 -0.027 -24.843 1.00 55.59 100 SER A C 1
ATOM 800 O O . SER A 1 100 ? 8.888 -0.209 -23.854 1.00 55.59 100 SER A O 1
ATOM 802 N N . LEU A 1 101 ? 8.398 -0.610 -26.024 1.00 55.31 101 LEU A N 1
ATOM 803 C CA . LEU A 1 101 ? 9.280 -1.748 -26.321 1.00 55.31 101 LEU A CA 1
ATOM 804 C C . LEU A 1 101 ? 10.585 -1.815 -25.501 1.00 55.31 101 LEU A C 1
ATOM 806 O O . LEU A 1 101 ? 11.490 -1.006 -25.666 1.00 55.31 101 LEU A O 1
ATOM 810 N N . ASN A 1 102 ? 10.636 -2.863 -24.672 1.00 65.94 102 ASN A N 1
ATOM 811 C CA . ASN A 1 102 ? 11.611 -3.155 -23.624 1.00 65.94 102 ASN A CA 1
ATOM 812 C C . ASN A 1 102 ? 13.064 -3.191 -24.116 1.00 65.94 102 ASN A C 1
ATOM 814 O O . ASN A 1 102 ? 13.479 -4.130 -24.805 1.00 65.94 102 ASN A O 1
ATOM 818 N N . SER A 1 103 ? 13.874 -2.244 -23.652 1.00 81.00 103 SER A N 1
ATOM 819 C CA . SER A 1 103 ? 15.308 -2.485 -23.518 1.00 81.00 103 SER A CA 1
ATOM 820 C C . SER A 1 103 ? 15.589 -3.300 -22.246 1.00 81.00 103 SER A C 1
ATOM 822 O O . SER A 1 103 ? 14.923 -3.141 -21.221 1.00 81.00 103 SER A O 1
ATOM 824 N N . LEU A 1 104 ? 16.619 -4.155 -22.280 1.00 83.06 104 LEU A N 1
ATOM 825 C CA . LEU A 1 104 ? 17.107 -4.858 -21.083 1.00 83.06 104 LEU A CA 1
ATOM 826 C C . LEU A 1 104 ? 17.414 -3.875 -19.941 1.00 83.06 104 LEU A C 1
ATOM 828 O O . LEU A 1 104 ? 17.208 -4.183 -18.770 1.00 83.06 104 LEU A O 1
ATOM 832 N N . GLU A 1 105 ? 17.905 -2.686 -20.285 1.00 84.19 105 GLU A N 1
ATOM 833 C CA . GLU A 1 105 ? 18.237 -1.646 -19.321 1.00 84.19 105 GLU A CA 1
ATOM 834 C C . GLU A 1 105 ? 17.000 -1.132 -18.570 1.00 84.19 105 GLU A C 1
ATOM 836 O O . GLU A 1 105 ? 17.034 -1.010 -17.346 1.00 84.19 105 GLU A O 1
ATOM 841 N N . GLU A 1 106 ? 15.890 -0.878 -19.264 1.00 81.75 106 GLU A N 1
ATOM 842 C CA . GLU A 1 106 ? 14.636 -0.460 -18.627 1.00 81.75 106 GLU A CA 1
ATOM 843 C C . GLU A 1 106 ? 14.062 -1.551 -17.725 1.00 81.75 106 GLU A C 1
ATOM 845 O O . GLU A 1 106 ? 13.604 -1.254 -16.619 1.00 81.75 106 GLU A O 1
ATOM 850 N N . ASP A 1 107 ? 14.141 -2.817 -18.141 1.00 83.38 107 ASP A N 1
ATOM 851 C CA . ASP A 1 107 ? 13.707 -3.935 -17.305 1.00 83.38 107 ASP A CA 1
ATOM 852 C C . ASP A 1 107 ? 14.552 -4.059 -16.033 1.00 83.38 107 ASP A C 1
ATOM 854 O O . ASP A 1 107 ? 13.998 -4.222 -14.942 1.00 83.38 107 ASP A O 1
ATOM 858 N N . LEU A 1 108 ? 15.876 -3.906 -16.133 1.00 86.81 108 LEU A N 1
ATOM 859 C CA . LEU A 1 108 ? 16.763 -3.881 -14.967 1.00 86.81 108 LEU A CA 1
ATOM 860 C C . LEU A 1 108 ? 16.451 -2.699 -14.038 1.00 86.81 108 LEU A C 1
ATOM 862 O O . LEU A 1 108 ? 16.432 -2.872 -12.817 1.00 86.81 108 LEU A O 1
ATOM 866 N N . ARG A 1 109 ? 16.142 -1.517 -14.590 1.00 86.44 109 ARG A N 1
ATOM 867 C CA . ARG A 1 109 ? 15.719 -0.345 -13.802 1.00 86.44 109 ARG A CA 1
ATOM 868 C C . ARG A 1 109 ? 14.398 -0.599 -13.074 1.00 86.44 109 ARG A C 1
ATOM 870 O O . ARG A 1 109 ? 14.315 -0.320 -11.880 1.00 86.44 109 ARG A O 1
ATOM 877 N N . ARG A 1 110 ? 13.393 -1.183 -13.738 1.00 86.06 110 ARG A N 1
ATOM 878 C CA . ARG A 1 110 ? 12.105 -1.550 -13.115 1.00 86.06 110 ARG A CA 1
ATOM 879 C C . ARG A 1 110 ? 12.271 -2.618 -12.033 1.00 86.06 110 ARG A C 1
ATOM 881 O O . ARG A 1 110 ? 11.660 -2.512 -10.971 1.00 86.06 110 ARG A O 1
ATOM 888 N N . ILE A 1 111 ? 13.115 -3.627 -12.271 1.00 89.81 111 ILE A N 1
ATOM 889 C CA . ILE A 1 111 ? 13.465 -4.664 -11.286 1.00 89.81 111 ILE A CA 1
ATOM 890 C C . ILE A 1 111 ? 14.060 -4.018 -10.039 1.00 89.81 111 ILE A C 1
ATOM 892 O O . ILE A 1 111 ? 13.517 -4.222 -8.951 1.00 89.81 111 ILE A O 1
ATOM 896 N N . LYS A 1 112 ? 15.103 -3.200 -10.208 1.00 91.31 112 LYS A N 1
ATOM 897 C CA . LYS A 1 112 ? 15.771 -2.520 -9.100 1.00 91.31 112 LYS A CA 1
ATOM 898 C C . LYS A 1 112 ? 14.819 -1.599 -8.342 1.00 91.31 112 LYS A C 1
ATOM 900 O O . LYS A 1 112 ? 14.745 -1.669 -7.121 1.00 91.31 112 LYS A O 1
ATOM 905 N N . PHE A 1 113 ? 14.036 -0.794 -9.055 1.00 90.75 113 PHE A N 1
ATOM 906 C CA . PHE A 1 113 ? 13.052 0.076 -8.422 1.00 90.75 113 PHE A CA 1
ATOM 907 C C . PHE A 1 113 ? 12.011 -0.718 -7.627 1.00 90.75 113 PHE A C 1
ATOM 909 O O . PHE A 1 113 ? 11.700 -0.365 -6.496 1.00 90.75 113 PHE A O 1
ATOM 916 N N . SER A 1 114 ? 11.502 -1.825 -8.180 1.00 91.06 114 SER A N 1
ATOM 917 C CA . SER A 1 114 ? 10.542 -2.675 -7.468 1.00 91.06 114 SER A CA 1
ATOM 918 C C . SER A 1 114 ? 11.122 -3.264 -6.173 1.00 91.06 114 SER A C 1
ATOM 920 O O . SER A 1 114 ? 10.394 -3.398 -5.192 1.00 91.06 114 SER A O 1
ATOM 922 N N . GLU A 1 115 ? 12.421 -3.581 -6.150 1.00 93.19 115 GLU A N 1
ATOM 923 C CA . GLU A 1 115 ? 13.136 -4.072 -4.963 1.00 93.19 115 GLU A CA 1
ATOM 924 C C . GLU A 1 115 ? 13.315 -2.970 -3.921 1.00 93.19 115 GLU A C 1
ATOM 926 O O . GLU A 1 115 ? 12.939 -3.163 -2.765 1.00 93.19 115 GLU A O 1
ATOM 931 N N . ASP A 1 116 ? 13.801 -1.801 -4.341 1.00 93.38 116 ASP A N 1
ATOM 932 C CA . ASP A 1 116 ? 14.000 -0.645 -3.464 1.00 93.38 116 ASP A CA 1
ATOM 933 C C . ASP A 1 116 ? 12.653 -0.198 -2.842 1.00 93.38 116 ASP A C 1
ATOM 935 O O . ASP A 1 116 ? 12.551 0.039 -1.633 1.00 93.38 116 ASP A O 1
ATOM 939 N N . THR A 1 117 ? 11.579 -0.183 -3.639 1.00 92.94 117 THR A N 1
ATOM 940 C CA . THR A 1 117 ? 10.210 0.095 -3.178 1.00 92.94 117 THR A CA 1
ATOM 941 C C . THR A 1 117 ? 9.704 -0.964 -2.198 1.00 92.94 117 THR A C 1
ATOM 943 O O . THR A 1 117 ? 9.117 -0.623 -1.167 1.00 92.94 117 THR A O 1
ATOM 946 N N . PHE A 1 118 ? 9.941 -2.249 -2.472 1.00 93.81 118 PHE A N 1
ATOM 947 C CA . PHE A 1 118 ? 9.534 -3.322 -1.567 1.00 93.81 118 PHE A CA 1
ATOM 948 C C . PHE A 1 118 ? 10.254 -3.243 -0.219 1.00 93.81 118 PHE A C 1
ATOM 950 O O . PHE A 1 118 ? 9.601 -3.370 0.817 1.00 93.81 118 PHE A O 1
ATOM 957 N N . GLU A 1 119 ? 11.563 -2.991 -0.210 1.00 94.56 119 GLU A N 1
ATOM 958 C CA . GLU A 1 119 ? 12.323 -2.841 1.032 1.00 94.56 119 GLU A CA 1
ATOM 959 C C . GLU A 1 119 ? 11.845 -1.635 1.846 1.00 94.56 119 GLU A C 1
ATOM 961 O O . GLU A 1 119 ? 11.654 -1.759 3.056 1.00 94.56 119 GLU A O 1
ATOM 966 N N . LYS A 1 120 ? 11.511 -0.511 1.199 1.00 94.94 120 LYS A N 1
ATOM 967 C CA . LYS A 1 120 ? 10.913 0.643 1.888 1.00 94.94 120 LYS A CA 1
ATOM 968 C C . LYS A 1 120 ? 9.565 0.302 2.534 1.00 94.94 120 LYS A C 1
ATOM 970 O O . LYS A 1 120 ? 9.343 0.614 3.704 1.00 94.94 120 LYS A O 1
ATOM 975 N N . ILE A 1 121 ? 8.680 -0.392 1.811 1.00 94.56 121 ILE A N 1
ATOM 976 C CA . ILE A 1 121 ? 7.398 -0.873 2.360 1.00 94.56 121 ILE A CA 1
ATOM 977 C C . ILE A 1 121 ? 7.643 -1.814 3.543 1.00 94.56 121 ILE A C 1
ATOM 979 O O . ILE A 1 121 ? 6.975 -1.709 4.572 1.00 94.56 121 ILE A O 1
ATOM 983 N N . LYS A 1 122 ? 8.603 -2.731 3.419 1.00 94.94 122 LYS A N 1
ATOM 984 C CA . LYS A 1 122 ? 8.960 -3.682 4.471 1.00 94.94 122 LYS A CA 1
ATOM 985 C C . LYS A 1 122 ? 9.490 -2.981 5.722 1.00 94.94 122 LYS A C 1
ATOM 987 O O . LYS A 1 122 ? 9.026 -3.308 6.810 1.00 94.94 122 LYS A O 1
ATOM 992 N N . MET A 1 123 ? 10.358 -1.980 5.581 1.00 95.19 123 MET A N 1
ATOM 993 C CA . MET A 1 123 ? 10.839 -1.162 6.701 1.00 95.19 123 MET A CA 1
ATOM 994 C C . MET A 1 123 ? 9.702 -0.431 7.424 1.00 95.19 123 MET A C 1
ATOM 996 O O . MET A 1 123 ? 9.655 -0.438 8.657 1.00 95.19 123 MET A O 1
ATOM 1000 N N . ASN A 1 124 ? 8.764 0.159 6.679 1.00 95.94 124 ASN A N 1
ATOM 1001 C CA . ASN A 1 124 ? 7.614 0.845 7.270 1.00 95.94 124 ASN A CA 1
ATOM 1002 C C . ASN A 1 124 ? 6.681 -0.134 7.992 1.00 95.94 124 ASN A C 1
ATOM 1004 O O . ASN A 1 124 ? 6.287 0.121 9.125 1.00 95.94 124 ASN A O 1
ATOM 1008 N N . VAL A 1 125 ? 6.399 -1.296 7.395 1.00 94.62 125 VAL A N 1
ATOM 1009 C CA . VAL A 1 125 ? 5.627 -2.369 8.044 1.00 94.62 125 VAL A CA 1
ATOM 1010 C C . VAL A 1 125 ? 6.315 -2.863 9.319 1.00 94.62 125 VAL A C 1
ATOM 1012 O O . VAL A 1 125 ? 5.663 -3.028 10.349 1.00 94.62 125 VAL A O 1
ATOM 1015 N N . ASP A 1 126 ? 7.624 -3.100 9.279 1.00 93.88 126 ASP A N 1
ATOM 1016 C CA . ASP A 1 126 ? 8.379 -3.564 10.446 1.00 93.88 126 ASP A CA 1
ATOM 1017 C C . ASP A 1 126 ? 8.392 -2.502 11.559 1.00 93.88 126 ASP A C 1
ATOM 1019 O O . ASP A 1 126 ? 8.322 -2.836 12.738 1.00 93.88 126 ASP A O 1
ATOM 1023 N N . THR A 1 127 ? 8.415 -1.217 11.203 1.00 93.38 127 THR A N 1
ATOM 1024 C CA . THR A 1 127 ? 8.314 -0.111 12.167 1.00 93.38 127 THR A CA 1
ATOM 1025 C C . THR A 1 127 ? 6.917 -0.023 12.779 1.00 93.38 127 THR A C 1
ATOM 1027 O O . THR A 1 127 ? 6.789 0.019 14.001 1.00 93.38 127 THR A O 1
ATOM 1030 N N . LEU A 1 128 ? 5.876 -0.072 11.945 1.00 91.19 128 LEU A N 1
ATOM 1031 C CA . LEU A 1 128 ? 4.477 -0.042 12.369 1.00 91.19 128 LEU A CA 1
ATOM 1032 C C . LEU A 1 128 ? 4.156 -1.214 13.315 1.00 91.19 128 LEU A C 1
ATOM 1034 O O . LEU A 1 128 ? 3.560 -1.034 14.370 1.00 91.19 128 LEU A O 1
ATOM 1038 N N . THR A 1 129 ? 4.603 -2.427 12.984 1.00 89.81 129 THR A N 1
ATOM 1039 C CA . THR A 1 129 ? 4.339 -3.628 13.805 1.00 89.81 129 THR A CA 1
ATOM 1040 C C . THR A 1 129 ? 5.026 -3.612 15.169 1.00 89.81 129 THR A C 1
ATOM 1042 O O . THR A 1 129 ? 4.475 -4.154 16.130 1.00 89.81 129 THR A O 1
ATOM 1045 N N . ARG A 1 130 ? 6.187 -2.955 15.300 1.00 87.88 130 ARG A N 1
ATOM 1046 C CA . ARG A 1 130 ? 6.844 -2.774 16.605 1.00 87.88 130 ARG A CA 1
ATOM 1047 C C . ARG A 1 130 ? 5.993 -1.951 17.559 1.00 87.88 130 ARG A C 1
ATOM 1049 O O . ARG A 1 130 ? 5.903 -2.32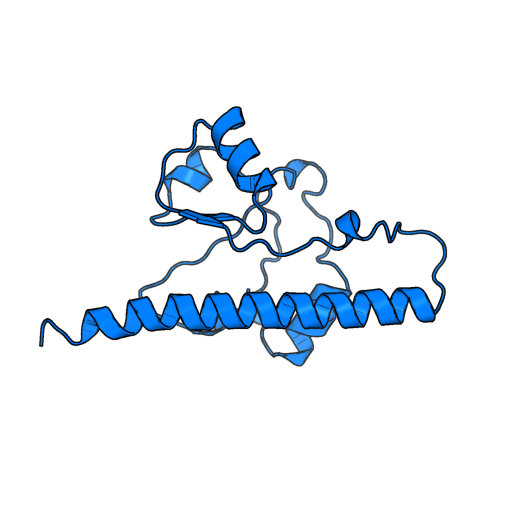8 18.720 1.00 87.88 130 ARG A O 1
ATOM 1056 N N . GLN A 1 131 ? 5.334 -0.902 17.066 1.00 81.00 131 GLN A N 1
ATOM 1057 C CA . GLN A 1 131 ? 4.464 -0.059 17.890 1.00 81.00 131 GLN A CA 1
ATOM 1058 C C . GLN A 1 131 ? 3.341 -0.883 18.536 1.00 81.00 131 GLN A C 1
ATOM 1060 O O . GLN A 1 131 ? 3.072 -0.714 19.720 1.00 81.00 131 GLN A O 1
ATOM 1065 N N . PHE A 1 132 ? 2.770 -1.840 17.798 1.00 74.00 132 PHE A N 1
ATOM 1066 C CA . PHE A 1 132 ? 1.735 -2.748 18.305 1.00 74.00 132 PHE A CA 1
ATOM 1067 C C . PHE A 1 132 ? 2.258 -3.820 19.271 1.00 74.00 132 PHE A C 1
ATOM 1069 O O . PHE A 1 132 ? 1.495 -4.331 20.082 1.00 74.00 132 PHE A O 1
ATOM 1076 N N . SER A 1 133 ? 3.545 -4.169 19.205 1.00 66.50 133 SER A N 1
ATOM 1077 C CA . SER A 1 133 ? 4.149 -5.157 20.112 1.00 66.50 133 SER A CA 1
ATOM 1078 C C . SER A 1 133 ? 4.550 -4.549 21.461 1.00 66.50 133 SER A C 1
ATOM 1080 O O . SER A 1 133 ? 4.573 -5.255 22.462 1.00 66.50 133 SER A O 1
ATOM 1082 N N . THR A 1 134 ? 4.847 -3.246 21.513 1.00 57.00 134 THR A N 1
ATOM 1083 C CA . THR A 1 134 ? 5.181 -2.533 22.761 1.00 57.00 134 THR A CA 1
ATOM 1084 C C . THR A 1 134 ? 3.978 -2.233 23.652 1.00 57.00 134 THR A C 1
ATOM 1086 O O . THR A 1 134 ? 4.145 -2.153 24.861 1.00 57.00 134 THR A O 1
ATOM 1089 N N . THR A 1 135 ? 2.769 -2.115 23.099 1.00 52.53 135 THR A N 1
ATOM 1090 C CA . THR A 1 135 ? 1.561 -1.781 23.881 1.00 52.53 135 THR A CA 1
ATOM 1091 C C . THR A 1 135 ? 1.023 -2.958 24.704 1.00 52.53 135 THR A C 1
ATOM 1093 O O . THR A 1 135 ? 0.239 -2.755 25.618 1.00 52.53 135 THR A O 1
ATOM 1096 N N . VAL A 1 136 ? 1.445 -4.196 24.421 1.00 52.22 136 VAL A N 1
ATOM 1097 C CA . VAL A 1 136 ? 0.953 -5.399 25.127 1.00 52.22 136 VAL A CA 1
ATOM 1098 C C . VAL A 1 136 ? 1.678 -5.629 26.465 1.00 52.22 136 VAL A C 1
ATOM 1100 O O . VAL A 1 136 ? 1.204 -6.391 27.300 1.00 52.22 136 VAL A O 1
ATOM 1103 N N . SER A 1 137 ? 2.810 -4.959 26.697 1.00 48.94 137 SER A N 1
ATOM 1104 C CA . SER A 1 137 ? 3.690 -5.227 27.844 1.00 48.94 137 SER A CA 1
ATOM 1105 C C . SER A 1 137 ? 3.462 -4.321 29.060 1.00 48.94 137 SER A C 1
ATOM 1107 O O . SER A 1 137 ? 4.135 -4.517 30.067 1.00 48.94 137 SER A O 1
ATOM 1109 N N . GLU A 1 138 ? 2.575 -3.323 28.982 1.00 46.34 138 GLU A N 1
ATOM 1110 C CA . GLU A 1 138 ? 2.363 -2.351 30.075 1.00 46.34 138 GLU A CA 1
ATOM 1111 C C . GLU A 1 138 ? 1.142 -2.653 30.964 1.00 46.34 138 GLU A C 1
ATOM 1113 O O . GLU A 1 138 ? 1.003 -2.031 32.011 1.00 46.34 138 GLU A O 1
ATOM 1118 N N . ASP A 1 139 ? 0.331 -3.662 30.623 1.00 47.91 139 ASP A N 1
ATOM 1119 C CA . ASP A 1 139 ? -0.863 -4.065 31.393 1.00 47.91 139 ASP A CA 1
ATOM 1120 C C . ASP A 1 139 ? -0.770 -5.503 31.964 1.00 47.91 139 ASP A C 1
ATOM 1122 O O . ASP A 1 139 ? -1.787 -6.179 32.133 1.00 47.91 139 ASP A O 1
ATOM 1126 N N . SER A 1 140 ? 0.445 -6.006 32.236 1.00 40.16 140 SER A N 1
ATOM 1127 C CA . SER A 1 140 ? 0.679 -7.328 32.867 1.00 40.16 140 SER A CA 1
ATOM 1128 C C . SER A 1 140 ? 1.147 -7.228 34.314 1.00 40.16 140 SER A C 1
ATOM 1130 O O . SER A 1 140 ? 2.127 -6.490 34.557 1.00 40.16 140 SER A O 1
#